Protein AF-A0A2S6F923-F1 (afdb_monomer_lite)

pLDDT: mean 91.0, std 10.5, range [39.69, 98.56]

Sequence (110 aa):
MMSPKAAFFSVESSRGKKVIAKLMEEFNGFIISDRYAAYNYFESSKRQICWAHLKRDFTKLSEKQEELIALIGKALLECQANLFELWHQYKLENFSRNELIRKLDLFEIK

InterPro domains:
  IPR004291 Transposase IS66, central domain [PF03050] (4-91)
  IPR052344 Transposase-related protein [PTHR33678] (3-77)

Structure (mmCIF, N/CA/C/O backbone):
data_AF-A0A2S6F923-F1
#
_entry.id   AF-A0A2S6F923-F1
#
loop_
_atom_site.group_PDB
_atom_site.id
_atom_site.type_symbol
_atom_site.label_atom_id
_atom_site.label_alt_id
_atom_site.label_comp_id
_atom_site.label_asym_id
_atom_site.label_entity_id
_atom_site.label_seq_id
_atom_site.pdbx_PDB_ins_code
_atom_site.Cartn_x
_atom_site.Cartn_y
_atom_site.Cartn_z
_atom_site.occupancy
_atom_site.B_iso_or_equiv
_atom_site.auth_seq_id
_atom_site.auth_comp_id
_atom_site.auth_asym_id
_atom_site.auth_atom_id
_atom_site.pdbx_PDB_model_num
ATOM 1 N N . MET A 1 1 ? -2.931 3.056 -8.012 1.00 51.31 1 MET A N 1
ATOM 2 C CA . MET A 1 1 ? -3.121 3.443 -9.424 1.00 51.31 1 MET A CA 1
ATOM 3 C C . MET A 1 1 ? -2.371 2.457 -10.289 1.00 51.31 1 MET A C 1
ATOM 5 O O . MET A 1 1 ? -1.225 2.161 -9.976 1.00 51.31 1 MET A O 1
ATOM 9 N N . MET A 1 2 ? -3.021 1.933 -11.324 1.00 63.03 2 MET A N 1
ATOM 10 C CA . MET A 1 2 ? -2.323 1.243 -12.408 1.00 63.03 2 MET A CA 1
ATOM 11 C C . MET A 1 2 ? -1.628 2.287 -13.285 1.00 63.03 2 MET A C 1
ATOM 13 O O . MET A 1 2 ? -2.064 3.438 -13.336 1.00 63.03 2 MET A O 1
ATOM 17 N N . SER A 1 3 ? -0.533 1.902 -13.937 1.00 78.62 3 SER A N 1
ATOM 18 C CA . SER A 1 3 ? 0.112 2.773 -14.918 1.00 78.62 3 SER A CA 1
ATOM 19 C C . SER A 1 3 ? -0.882 3.079 -16.045 1.00 78.62 3 SER A C 1
ATOM 21 O O . SER A 1 3 ? -1.489 2.144 -16.567 1.00 78.62 3 SER A O 1
ATOM 23 N N . PRO A 1 4 ? -1.040 4.348 -16.461 1.00 86.69 4 PRO A N 1
ATOM 24 C CA . PRO A 1 4 ? -1.863 4.681 -17.621 1.00 86.69 4 PRO A CA 1
ATOM 25 C C . PRO A 1 4 ? -1.209 4.247 -18.944 1.00 86.69 4 PRO A C 1
ATOM 27 O O . PRO A 1 4 ? -1.827 4.378 -19.993 1.00 86.69 4 PRO A O 1
ATOM 30 N N . LYS A 1 5 ? 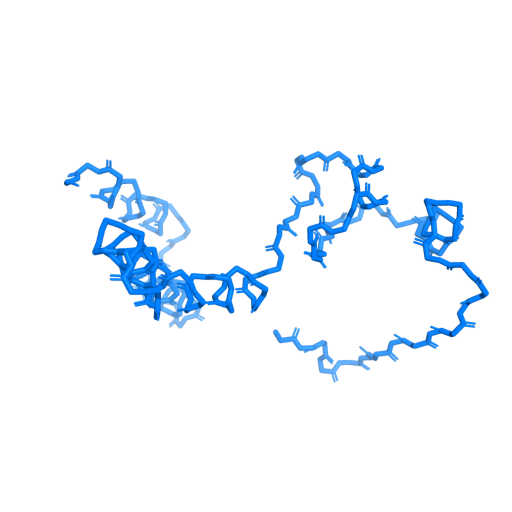0.048 3.774 -18.915 1.00 93.50 5 LYS A N 1
ATOM 31 C CA . LYS A 1 5 ? 0.835 3.452 -20.114 1.00 93.50 5 LYS A CA 1
ATOM 32 C C . LYS A 1 5 ? 0.815 1.971 -20.477 1.00 93.50 5 LYS A C 1
ATOM 34 O O . LYS A 1 5 ? 0.780 1.639 -21.653 1.00 93.50 5 LYS A O 1
ATOM 39 N N . ALA A 1 6 ? 0.907 1.091 -19.484 1.00 91.75 6 ALA A N 1
ATOM 40 C CA . ALA A 1 6 ? 1.026 -0.344 -19.715 1.00 91.75 6 ALA A CA 1
ATOM 41 C C . ALA A 1 6 ? 0.645 -1.140 -18.465 1.00 91.75 6 ALA A C 1
ATOM 43 O O . ALA A 1 6 ? 0.883 -0.702 -17.338 1.00 91.75 6 ALA A O 1
ATOM 44 N N . ALA A 1 7 ? 0.123 -2.343 -18.684 1.00 92.06 7 ALA A N 1
ATOM 45 C CA . ALA A 1 7 ? -0.033 -3.375 -17.672 1.00 92.06 7 ALA A CA 1
ATOM 46 C C . ALA A 1 7 ? 0.486 -4.697 -18.246 1.00 92.06 7 ALA A C 1
ATOM 48 O O . ALA A 1 7 ? 0.262 -4.993 -19.418 1.00 92.06 7 ALA A O 1
ATOM 49 N N . PHE A 1 8 ? 1.185 -5.472 -17.423 1.00 89.62 8 PHE A N 1
ATOM 50 C CA . PHE A 1 8 ? 1.711 -6.784 -17.785 1.00 89.62 8 PHE A CA 1
ATOM 51 C C . PHE A 1 8 ? 1.063 -7.843 -16.898 1.00 89.62 8 PHE A C 1
ATOM 53 O O . PHE A 1 8 ? 0.944 -7.654 -15.686 1.00 89.62 8 PHE A O 1
ATOM 60 N N . PHE A 1 9 ? 0.670 -8.958 -17.505 1.00 91.31 9 PHE A N 1
ATOM 61 C CA . PHE A 1 9 ? 0.078 -10.097 -16.821 1.00 91.31 9 PHE A CA 1
ATOM 62 C C . PHE A 1 9 ? 0.809 -11.361 -17.271 1.00 91.31 9 PHE A C 1
ATOM 64 O O . PHE A 1 9 ? 0.975 -11.580 -18.468 1.00 91.31 9 PHE A O 1
ATOM 71 N N . SER A 1 10 ? 1.221 -12.189 -16.313 1.00 90.62 10 SER A N 1
ATOM 72 C CA . SER A 1 10 ? 1.732 -13.539 -16.563 1.00 90.62 10 SER A CA 1
ATOM 73 C C . SER A 1 10 ? 1.022 -14.520 -15.636 1.00 90.62 10 SER A C 1
ATOM 75 O O . SER A 1 10 ? 0.714 -14.180 -14.490 1.00 90.62 10 SER A O 1
ATOM 77 N N . VAL A 1 11 ? 0.765 -15.729 -16.134 1.00 93.75 11 VAL A N 1
ATOM 78 C CA . VAL A 1 11 ? 0.244 -16.850 -15.348 1.00 93.75 11 VAL A CA 1
ATOM 79 C C . VAL A 1 11 ? 1.362 -17.869 -15.215 1.00 93.75 11 VAL A C 1
ATOM 81 O O . VAL A 1 11 ? 1.795 -18.467 -16.194 1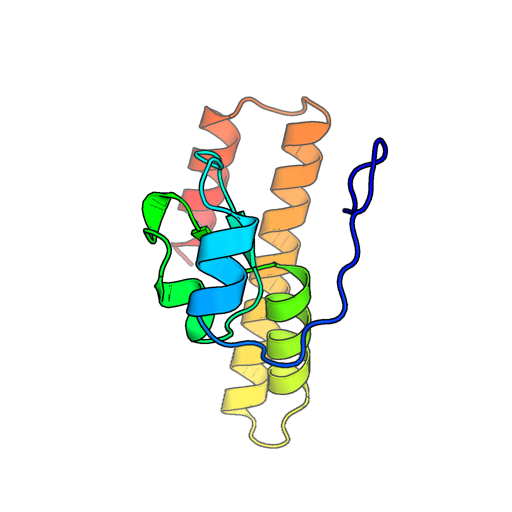.00 93.75 11 VAL A O 1
ATOM 84 N N . GLU A 1 12 ? 1.822 -18.061 -13.987 1.00 94.12 12 GLU A N 1
ATOM 85 C CA . GLU A 1 12 ? 2.977 -18.892 -13.671 1.00 94.12 12 GLU A CA 1
ATOM 86 C C . GLU A 1 12 ? 2.529 -20.101 -12.851 1.00 94.12 12 GLU A C 1
ATOM 88 O O . GLU A 1 12 ? 1.651 -20.000 -11.992 1.00 94.12 12 GLU A O 1
ATOM 93 N N . SER A 1 13 ? 3.164 -21.253 -13.069 1.00 94.69 13 SER A N 1
ATOM 94 C CA . SER A 1 13 ? 2.874 -22.488 -12.321 1.00 94.69 13 SER A CA 1
ATOM 95 C C . SER A 1 13 ? 3.284 -22.413 -10.844 1.00 94.69 13 SER A C 1
ATOM 97 O O . SER A 1 13 ? 2.950 -23.289 -10.047 1.00 94.69 13 SER A O 1
ATOM 99 N N . SER A 1 14 ? 4.008 -21.360 -10.460 1.00 93.94 14 SER A N 1
ATOM 100 C CA . SER A 1 14 ? 4.409 -21.072 -9.091 1.00 93.94 14 SER A CA 1
ATOM 101 C C . SER A 1 14 ? 4.357 -19.574 -8.819 1.00 93.94 14 SER A C 1
ATOM 103 O O . SER A 1 14 ? 4.584 -18.747 -9.693 1.00 93.94 14 SER A O 1
ATOM 105 N N . ARG A 1 15 ? 4.132 -19.226 -7.553 1.00 90.12 15 ARG A N 1
ATOM 106 C CA . ARG A 1 15 ? 4.232 -17.854 -7.031 1.00 90.12 15 ARG A CA 1
ATOM 107 C C . ARG A 1 15 ? 5.522 -17.607 -6.242 1.00 90.12 15 ARG A C 1
ATOM 109 O O . ARG A 1 15 ? 5.668 -16.568 -5.610 1.00 90.12 15 ARG A O 1
ATOM 116 N N . GLY A 1 16 ? 6.431 -18.582 -6.203 1.00 93.88 16 GLY A N 1
ATOM 117 C CA . GLY A 1 16 ? 7.633 -18.533 -5.372 1.00 93.88 16 GLY A CA 1
ATOM 118 C C . GLY A 1 16 ? 8.678 -17.516 -5.842 1.00 93.88 16 GLY A C 1
ATOM 119 O O . GLY A 1 16 ? 8.661 -17.042 -6.976 1.00 93.88 16 GLY A O 1
ATOM 120 N N . LYS A 1 17 ? 9.660 -17.241 -4.973 1.00 93.12 17 LYS A N 1
ATOM 121 C CA . LYS A 1 17 ? 10.753 -16.277 -5.21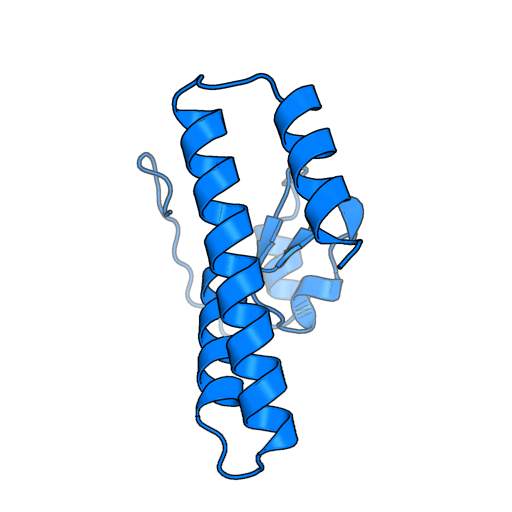1 1.00 93.12 17 LYS A CA 1
ATOM 122 C C . LYS A 1 17 ? 11.453 -16.453 -6.566 1.00 93.12 17 LYS A C 1
ATOM 124 O O . LYS A 1 17 ? 11.791 -15.454 -7.183 1.00 93.12 17 LYS A O 1
ATOM 129 N N . LYS A 1 18 ? 11.662 -17.692 -7.036 1.00 93.75 18 LYS A N 1
ATOM 130 C CA . LYS A 1 18 ? 12.346 -17.968 -8.317 1.00 93.75 18 LYS A CA 1
ATOM 131 C C . LYS A 1 18 ? 11.643 -17.317 -9.514 1.00 93.75 18 LYS A C 1
ATOM 133 O O . LYS A 1 18 ? 12.313 -16.807 -10.400 1.00 93.75 18 LYS A O 1
ATOM 138 N N . VAL A 1 19 ? 10.311 -17.312 -9.510 1.00 93.94 19 VAL A N 1
ATOM 139 C CA . VAL A 1 19 ? 9.498 -16.717 -10.578 1.00 93.94 19 VAL A CA 1
ATOM 140 C C . VAL A 1 19 ? 9.631 -15.195 -10.559 1.00 93.94 19 VAL A C 1
ATOM 142 O O . VAL A 1 19 ? 9.922 -14.584 -11.580 1.00 93.94 19 VAL A O 1
ATOM 145 N N . ILE A 1 20 ? 9.508 -14.591 -9.374 1.00 92.25 20 ILE A N 1
ATOM 146 C CA . ILE A 1 20 ? 9.639 -13.139 -9.190 1.00 92.25 20 ILE A CA 1
ATOM 147 C C . ILE A 1 20 ? 11.048 -12.661 -9.553 1.00 92.25 20 ILE A C 1
ATOM 149 O O . ILE A 1 20 ? 11.186 -11.651 -10.233 1.00 92.25 20 ILE A O 1
ATOM 153 N N . ALA A 1 21 ? 12.085 -13.384 -9.120 1.00 91.19 21 ALA A N 1
ATOM 154 C CA . ALA A 1 21 ? 13.474 -13.036 -9.402 1.00 91.19 21 ALA A CA 1
ATOM 155 C C . ALA A 1 21 ? 13.763 -13.039 -10.907 1.00 91.19 21 ALA A C 1
ATOM 157 O O . ALA A 1 21 ? 14.380 -12.105 -11.394 1.00 91.19 21 ALA A O 1
ATOM 158 N N . LYS A 1 22 ? 13.250 -14.034 -11.644 1.00 92.44 22 LYS A N 1
ATOM 159 C CA . LYS A 1 22 ? 13.371 -14.087 -13.105 1.00 92.44 22 LYS A CA 1
ATOM 160 C C . LYS A 1 22 ? 12.618 -12.942 -13.793 1.00 92.44 22 LYS A C 1
ATOM 162 O O . LYS A 1 22 ? 13.129 -12.354 -14.732 1.00 92.44 22 LYS A O 1
ATOM 167 N N . LEU A 1 23 ? 11.406 -12.618 -13.332 1.00 90.94 23 LEU A N 1
ATOM 168 C CA . LEU A 1 23 ? 10.606 -11.531 -13.912 1.00 90.94 23 LEU A CA 1
ATOM 169 C C . LEU A 1 23 ? 11.236 -10.146 -13.689 1.00 90.94 23 LEU A C 1
ATOM 171 O O . LEU A 1 23 ? 11.061 -9.248 -14.506 1.00 90.94 23 LEU A O 1
ATOM 175 N N . MET A 1 24 ? 11.931 -9.970 -12.566 1.00 90.69 24 MET A N 1
ATOM 176 C CA . MET A 1 24 ? 12.438 -8.679 -12.094 1.00 90.69 24 MET A CA 1
ATOM 177 C C . MET A 1 24 ? 13.969 -8.584 -12.153 1.00 90.69 24 MET A C 1
ATOM 179 O O . MET A 1 24 ? 14.533 -7.697 -11.520 1.00 90.69 24 MET A O 1
ATOM 183 N N . GLU A 1 25 ? 14.635 -9.487 -12.879 1.00 88.62 25 GLU A N 1
ATOM 184 C CA . GLU A 1 25 ? 16.098 -9.659 -12.875 1.00 88.62 25 GLU A CA 1
ATOM 185 C C . GLU A 1 25 ? 16.851 -8.361 -13.202 1.00 88.62 25 GLU A C 1
ATOM 187 O O . GLU A 1 25 ? 17.811 -8.009 -12.521 1.00 88.62 25 GLU A O 1
ATOM 192 N N . GLU A 1 26 ? 16.362 -7.601 -14.180 1.00 91.06 26 GLU A N 1
ATOM 193 C CA . GLU A 1 26 ? 16.976 -6.341 -14.621 1.00 91.06 26 GLU A CA 1
ATOM 194 C C . GLU A 1 26 ? 16.342 -5.093 -13.971 1.00 91.06 26 GLU A C 1
ATOM 196 O O . GLU A 1 26 ? 16.718 -3.957 -14.270 1.00 91.06 26 GLU A O 1
ATOM 201 N N . PHE A 1 27 ? 15.362 -5.261 -13.076 1.00 90.50 27 PHE A N 1
ATOM 202 C CA . PHE A 1 27 ? 14.634 -4.138 -12.489 1.00 90.50 27 PHE A CA 1
ATOM 203 C C . PHE A 1 27 ? 15.317 -3.600 -11.223 1.00 90.50 27 PHE A C 1
ATOM 205 O O . PHE A 1 27 ? 15.384 -4.276 -10.200 1.00 90.50 27 PHE A O 1
ATOM 212 N N . ASN A 1 28 ? 15.735 -2.330 -11.251 1.00 88.69 28 ASN A N 1
ATOM 213 C CA . ASN A 1 28 ? 16.415 -1.661 -10.128 1.00 88.69 28 ASN A CA 1
ATOM 214 C C . ASN A 1 28 ? 15.611 -0.493 -9.506 1.00 88.69 28 ASN A C 1
ATOM 216 O O . ASN A 1 28 ? 16.156 0.336 -8.776 1.00 88.69 28 ASN A O 1
ATOM 220 N N . GLY A 1 29 ? 14.318 -0.382 -9.824 1.00 91.31 29 GLY A N 1
ATOM 221 C CA . GLY A 1 29 ? 13.437 0.657 -9.284 1.00 91.31 29 GLY A CA 1
ATOM 222 C C . GLY A 1 29 ? 12.805 0.296 -7.934 1.00 91.31 29 GLY A C 1
ATOM 223 O O . GLY A 1 29 ? 13.125 -0.717 -7.315 1.00 91.31 29 GLY A O 1
ATOM 224 N N . PHE A 1 30 ? 11.849 1.120 -7.498 1.00 92.56 30 PHE A N 1
ATOM 225 C CA . PHE A 1 30 ? 11.011 0.818 -6.335 1.00 92.56 30 PHE A CA 1
ATOM 226 C C . PHE A 1 30 ? 9.881 -0.138 -6.704 1.00 92.56 30 PHE A C 1
ATOM 228 O O . PHE A 1 30 ? 9.216 0.029 -7.729 1.00 92.56 30 PHE A O 1
ATOM 235 N N . ILE A 1 31 ? 9.624 -1.103 -5.828 1.00 93.12 31 ILE A N 1
ATOM 236 C CA . ILE A 1 31 ? 8.567 -2.096 -5.997 1.00 93.12 31 ILE A CA 1
ATOM 237 C C . ILE A 1 31 ? 7.461 -1.826 -4.992 1.00 93.12 31 ILE A C 1
ATOM 239 O O . ILE A 1 31 ? 7.703 -1.727 -3.791 1.00 93.12 31 ILE A O 1
ATOM 243 N N . ILE A 1 32 ? 6.229 -1.763 -5.489 1.00 94.00 32 ILE A N 1
ATOM 244 C CA . ILE A 1 32 ? 5.030 -1.765 -4.656 1.00 94.00 32 ILE A CA 1
ATOM 245 C C . ILE A 1 32 ? 4.411 -3.156 -4.762 1.00 94.00 32 ILE A C 1
ATOM 247 O O . ILE A 1 32 ? 3.901 -3.523 -5.818 1.00 94.00 32 ILE A O 1
ATOM 251 N N . SER A 1 33 ? 4.446 -3.929 -3.680 1.00 93.94 33 SER A N 1
ATOM 252 C CA . SER A 1 33 ? 3.930 -5.305 -3.649 1.00 93.94 33 SER A CA 1
ATOM 253 C C . SER A 1 33 ? 2.908 -5.497 -2.535 1.00 93.94 33 SER A C 1
ATOM 255 O O . SER A 1 33 ? 2.762 -4.657 -1.648 1.00 93.94 33 SER A O 1
ATOM 257 N N . ASP A 1 34 ? 2.190 -6.617 -2.541 1.00 93.06 34 ASP A N 1
ATOM 258 C CA . ASP A 1 34 ? 1.494 -7.066 -1.335 1.00 93.06 34 ASP A CA 1
ATOM 259 C C . ASP A 1 34 ? 2.501 -7.549 -0.258 1.00 93.06 34 ASP A C 1
ATOM 261 O O . ASP A 1 34 ? 3.714 -7.326 -0.363 1.00 93.06 34 ASP A O 1
ATOM 265 N N . ARG A 1 35 ? 1.994 -8.191 0.802 1.00 90.69 35 ARG A N 1
ATOM 266 C CA . ARG A 1 35 ? 2.804 -8.732 1.909 1.00 90.69 35 ARG A CA 1
ATOM 267 C C . ARG A 1 35 ? 3.217 -10.193 1.712 1.00 90.69 35 ARG A C 1
ATOM 269 O O . ARG A 1 35 ? 3.570 -10.864 2.680 1.00 90.69 35 ARG A O 1
ATOM 276 N N . TYR A 1 36 ? 3.133 -10.731 0.499 1.00 93.56 36 TYR A N 1
ATOM 277 C CA . TYR A 1 36 ? 3.494 -12.119 0.269 1.00 93.56 36 TYR A CA 1
ATOM 278 C C . TYR A 1 36 ? 4.999 -12.341 0.468 1.00 93.56 36 TYR A C 1
ATOM 280 O O . TYR A 1 36 ? 5.833 -11.597 -0.045 1.00 93.56 36 TYR A O 1
ATOM 288 N N . ALA A 1 37 ? 5.352 -13.404 1.197 1.00 92.19 37 ALA A N 1
ATOM 289 C CA . ALA A 1 37 ? 6.711 -13.630 1.689 1.00 92.19 37 ALA A CA 1
ATOM 290 C C . ALA A 1 37 ? 7.770 -13.734 0.579 1.00 92.19 37 ALA A C 1
ATOM 292 O O . ALA A 1 37 ? 8.933 -13.420 0.811 1.00 92.19 37 ALA A O 1
ATOM 293 N N . ALA A 1 38 ? 7.392 -14.130 -0.640 1.00 93.19 38 ALA A N 1
ATOM 294 C CA . ALA A 1 38 ? 8.331 -14.199 -1.757 1.00 93.19 38 ALA A CA 1
ATOM 295 C C . ALA A 1 38 ? 8.898 -12.819 -2.146 1.00 93.19 38 ALA A C 1
ATOM 297 O O . ALA A 1 38 ? 10.032 -12.742 -2.618 1.00 93.19 38 ALA A O 1
ATOM 298 N N . TYR A 1 39 ? 8.165 -11.731 -1.875 1.00 91.94 39 TYR A N 1
ATOM 299 C CA . TYR A 1 39 ? 8.638 -10.363 -2.089 1.00 91.94 39 TYR A CA 1
ATOM 300 C C . TYR A 1 39 ? 9.692 -9.915 -1.070 1.00 91.94 39 TYR A C 1
ATOM 302 O O . TYR A 1 39 ? 10.382 -8.932 -1.337 1.00 91.94 39 TYR A O 1
ATOM 310 N N . ASN A 1 40 ? 9.896 -10.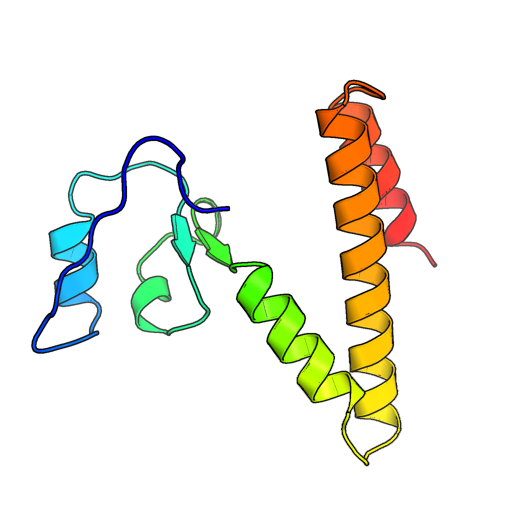657 0.034 1.00 90.31 40 ASN A N 1
ATOM 311 C CA . ASN A 1 40 ? 11.001 -10.434 0.985 1.00 90.31 40 ASN A CA 1
ATOM 312 C C . ASN A 1 40 ? 12.385 -10.586 0.343 1.00 90.31 40 ASN A C 1
ATOM 314 O O . ASN A 1 40 ? 13.382 -10.204 0.941 1.00 90.31 40 ASN A O 1
ATOM 318 N N . TYR A 1 41 ? 12.433 -11.113 -0.881 1.00 89.06 41 TYR A N 1
ATOM 319 C CA . TYR A 1 41 ? 13.598 -11.068 -1.750 1.00 89.06 41 TYR A CA 1
ATOM 320 C C . TYR A 1 41 ? 14.149 -9.651 -1.977 1.00 89.06 41 TYR A C 1
ATOM 322 O O . TYR A 1 41 ? 15.363 -9.498 -2.061 1.00 89.06 41 TYR A O 1
ATOM 330 N N . PHE A 1 42 ? 13.286 -8.638 -2.070 1.00 91.50 42 PHE A N 1
ATOM 331 C CA . PHE A 1 42 ? 13.708 -7.258 -2.306 1.00 91.50 42 PHE A CA 1
ATOM 332 C C . PHE A 1 42 ? 14.185 -6.576 -1.020 1.00 91.50 42 PHE A C 1
ATOM 334 O O . PHE A 1 42 ? 13.640 -6.817 0.061 1.00 91.50 42 PHE A O 1
ATOM 341 N N . GLU A 1 43 ? 15.158 -5.674 -1.150 1.00 92.00 43 GLU A N 1
ATOM 342 C CA . GLU A 1 43 ? 15.581 -4.788 -0.064 1.00 92.00 43 GLU A CA 1
ATOM 343 C C . GLU A 1 43 ? 14.394 -3.957 0.442 1.00 92.00 43 GLU A C 1
ATOM 345 O O . GLU A 1 43 ? 13.603 -3.434 -0.347 1.00 92.00 43 GLU A O 1
ATOM 350 N N . SER A 1 44 ? 14.267 -3.809 1.763 1.00 90.56 44 SER A N 1
ATOM 351 C CA . SER A 1 44 ? 13.173 -3.040 2.373 1.00 90.56 44 SER A CA 1
ATOM 352 C C . SER A 1 44 ? 13.187 -1.572 1.944 1.00 90.56 44 SER A C 1
ATOM 354 O O . SER A 1 44 ? 12.128 -0.996 1.721 1.00 90.56 44 SER A O 1
ATOM 356 N N . SER A 1 45 ? 14.370 -0.991 1.738 1.00 92.94 45 SER A N 1
ATOM 357 C CA . SER A 1 45 ? 14.553 0.375 1.232 1.00 92.94 45 SER A CA 1
ATOM 358 C C . SER A 1 45 ? 14.010 0.580 -0.186 1.00 92.94 45 SER A C 1
ATOM 360 O O . SER A 1 45 ? 13.679 1.706 -0.542 1.00 92.94 45 SER A O 1
ATOM 362 N N . LYS A 1 46 ? 13.881 -0.487 -0.989 1.00 93.00 46 LYS A N 1
ATOM 363 C CA . LYS A 1 46 ? 13.350 -0.456 -2.363 1.00 93.00 46 LYS A CA 1
ATOM 364 C C . LYS A 1 46 ? 11.955 -1.069 -2.486 1.00 93.00 46 LYS A C 1
ATOM 366 O O . LYS A 1 46 ? 11.423 -1.158 -3.594 1.00 93.00 46 LYS A O 1
ATOM 371 N N . ARG A 1 47 ? 11.337 -1.483 -1.375 1.00 93.38 47 ARG A N 1
ATOM 372 C CA . ARG A 1 47 ? 10.017 -2.123 -1.369 1.00 93.38 47 ARG A CA 1
ATOM 373 C C . ARG A 1 47 ? 9.031 -1.366 -0.491 1.00 93.38 47 ARG A C 1
ATOM 375 O O . ARG A 1 47 ? 9.196 -1.274 0.719 1.00 93.38 47 ARG A O 1
ATOM 382 N N . GLN A 1 48 ? 7.930 -0.936 -1.091 1.00 93.56 48 GLN A N 1
ATOM 383 C CA . GLN A 1 48 ? 6.777 -0.387 -0.389 1.00 93.56 48 GLN A CA 1
ATOM 384 C C . GLN A 1 48 ? 5.647 -1.423 -0.349 1.00 93.56 48 GLN A C 1
ATOM 386 O O . GLN A 1 48 ? 5.328 -2.059 -1.356 1.00 93.56 48 GLN A O 1
ATOM 391 N N . ILE A 1 49 ? 4.979 -1.562 0.797 1.00 94.31 49 ILE A N 1
ATOM 392 C CA . ILE A 1 49 ? 3.742 -2.346 0.866 1.00 94.31 49 ILE A CA 1
ATOM 393 C C . ILE A 1 49 ? 2.619 -1.571 0.164 1.00 94.31 49 ILE A C 1
ATOM 395 O O . ILE A 1 49 ? 2.443 -0.362 0.329 1.00 94.31 49 ILE A O 1
ATOM 399 N N . CYS A 1 50 ? 1.839 -2.277 -0.644 1.00 94.94 50 CYS A N 1
ATOM 400 C CA . CYS A 1 50 ? 0.720 -1.724 -1.380 1.00 94.94 50 CYS A CA 1
ATOM 401 C C . CYS A 1 50 ? -0.361 -1.201 -0.423 1.00 94.94 50 CYS A C 1
ATOM 403 O O . CYS A 1 50 ? -1.015 -1.972 0.282 1.00 94.94 50 CYS A O 1
ATOM 405 N N . TRP A 1 51 ? -0.621 0.107 -0.473 1.00 95.44 51 TRP A N 1
ATOM 406 C CA . TRP A 1 51 ? -1.636 0.769 0.351 1.00 95.44 51 TRP A CA 1
ATOM 407 C C . TRP A 1 51 ? -3.049 0.215 0.172 1.00 95.44 51 TRP A C 1
ATOM 409 O O . TRP A 1 51 ? -3.812 0.176 1.130 1.00 95.44 51 TRP A O 1
ATOM 419 N N . ALA A 1 52 ? -3.398 -0.280 -1.018 1.00 95.06 52 ALA A N 1
ATOM 420 C CA . ALA A 1 52 ? -4.700 -0.912 -1.232 1.00 95.06 52 ALA A CA 1
ATOM 421 C C . ALA A 1 52 ? -4.855 -2.215 -0.427 1.00 95.06 52 ALA A C 1
ATOM 423 O O . ALA A 1 52 ? -5.970 -2.557 -0.038 1.00 95.06 52 ALA A O 1
ATOM 424 N N . HIS A 1 53 ? -3.757 -2.941 -0.191 1.00 95.88 53 HIS A N 1
ATOM 425 C CA . HIS A 1 53 ? -3.750 -4.116 0.681 1.00 95.88 53 HIS A CA 1
ATOM 426 C C . HIS A 1 53 ? -3.796 -3.708 2.154 1.00 95.88 53 HIS A C 1
ATOM 428 O O . HIS A 1 53 ? -4.603 -4.262 2.892 1.00 95.88 53 HIS A O 1
ATOM 434 N N . LEU A 1 54 ? -3.020 -2.693 2.555 1.00 95.94 54 LEU A N 1
ATOM 435 C CA . LEU A 1 54 ? -3.059 -2.157 3.921 1.00 95.94 54 LEU A CA 1
ATOM 436 C C . LEU A 1 54 ? -4.453 -1.656 4.301 1.00 95.94 54 LEU A C 1
ATOM 438 O O . LEU A 1 54 ? -4.989 -2.095 5.308 1.00 95.94 54 LEU A O 1
ATOM 442 N N . LYS A 1 55 ? -5.090 -0.835 3.456 1.00 97.31 55 LYS A N 1
ATOM 443 C CA . LYS A 1 55 ? -6.452 -0.338 3.695 1.00 97.31 55 LYS A CA 1
ATOM 444 C C . LYS A 1 55 ? -7.444 -1.483 3.908 1.00 97.31 55 LYS A C 1
ATOM 446 O O . LYS A 1 55 ? -8.222 -1.441 4.850 1.00 97.31 55 LYS A O 1
ATOM 451 N N . ARG A 1 56 ? -7.393 -2.526 3.068 1.00 97.81 56 ARG A N 1
ATOM 452 C CA . ARG A 1 56 ? -8.257 -3.712 3.213 1.00 97.81 56 ARG A CA 1
ATOM 453 C C . ARG A 1 56 ? -8.010 -4.450 4.528 1.00 97.81 56 ARG A C 1
ATOM 455 O O . ARG A 1 56 ? -8.967 -4.902 5.146 1.00 97.81 56 ARG A O 1
ATOM 462 N N . ASP A 1 57 ? -6.757 -4.572 4.952 1.00 97.31 57 ASP A N 1
ATOM 463 C CA . ASP A 1 57 ? -6.424 -5.192 6.234 1.00 97.31 57 ASP A CA 1
ATOM 464 C C . ASP A 1 57 ? -6.888 -4.321 7.415 1.00 97.31 57 ASP A C 1
ATOM 466 O O . ASP A 1 57 ? -7.474 -4.852 8.354 1.00 97.31 57 ASP A O 1
ATOM 470 N N . PHE A 1 58 ? -6.733 -2.994 7.347 1.00 98.12 58 PHE A N 1
ATOM 471 C CA . PHE A 1 58 ? -7.222 -2.063 8.373 1.00 98.12 58 PHE A CA 1
ATOM 472 C C . PHE A 1 58 ? -8.750 -2.105 8.498 1.00 98.12 58 PHE A C 1
ATOM 474 O O . PHE A 1 58 ? -9.265 -2.204 9.608 1.00 98.12 58 PHE A O 1
ATOM 481 N N . THR A 1 59 ? -9.476 -2.145 7.374 1.00 98.56 59 THR A N 1
ATOM 482 C CA . THR A 1 59 ? -10.935 -2.344 7.359 1.00 98.56 59 THR A CA 1
ATOM 483 C C . THR A 1 59 ? -11.330 -3.652 8.040 1.00 98.56 59 THR A C 1
ATOM 485 O O . THR A 1 59 ? -12.142 -3.636 8.961 1.00 98.56 59 THR A O 1
ATOM 488 N N . LYS A 1 60 ? -10.687 -4.773 7.686 1.00 98.38 60 LYS A N 1
ATOM 489 C CA . LYS A 1 60 ? -10.956 -6.068 8.334 1.00 98.38 60 LYS A CA 1
ATOM 490 C C . LYS A 1 60 ? -10.713 -6.051 9.840 1.00 98.38 60 LYS A C 1
ATOM 492 O O . LYS A 1 60 ? -11.397 -6.773 10.558 1.00 98.38 60 LYS A O 1
ATOM 497 N N . LEU A 1 61 ? -9.712 -5.302 10.311 1.00 98.38 61 LEU A N 1
ATOM 498 C CA . LEU A 1 61 ? -9.467 -5.118 11.743 1.00 98.38 61 LEU A CA 1
ATOM 499 C C . LEU A 1 61 ? -10.584 -4.283 12.372 1.00 98.38 61 LEU A C 1
ATOM 501 O O . LEU A 1 61 ? -11.114 -4.677 13.403 1.00 98.38 61 LEU A O 1
ATOM 505 N N . SER A 1 62 ? -10.987 -3.192 11.713 1.00 98.50 62 SER A N 1
ATOM 506 C CA . SER A 1 62 ? -12.009 -2.256 12.202 1.00 98.50 62 SER A CA 1
ATOM 507 C C . SER A 1 62 ? -13.399 -2.880 12.377 1.00 98.50 62 SER A C 1
ATOM 509 O O . SER A 1 62 ? -14.198 -2.389 13.169 1.00 98.50 62 SER A O 1
ATOM 511 N N . GLU A 1 63 ? -13.665 -3.970 11.655 1.00 98.44 63 GLU A N 1
ATOM 512 C CA . GLU A 1 63 ? -14.929 -4.715 11.648 1.00 98.44 63 GLU A CA 1
ATOM 513 C C . GLU A 1 63 ? -14.928 -5.924 12.605 1.00 98.44 63 GLU A C 1
ATOM 515 O O . GLU A 1 63 ? -15.882 -6.704 12.630 1.00 98.44 63 GLU A O 1
ATOM 520 N N . LYS A 1 64 ? -13.856 -6.135 13.384 1.00 98.38 64 LYS A N 1
ATOM 521 C CA . LYS A 1 64 ? -13.815 -7.214 14.383 1.00 98.38 64 LYS A CA 1
ATOM 522 C C . LYS A 1 64 ? -14.773 -6.936 15.542 1.00 98.38 64 LYS A C 1
ATOM 524 O O . LYS A 1 64 ? -15.010 -5.794 15.909 1.00 98.38 64 LYS A O 1
ATOM 529 N N . GLN A 1 65 ? -15.298 -8.008 16.137 1.00 98.06 65 GLN A N 1
ATOM 530 C CA . GLN A 1 65 ? -16.129 -7.917 17.344 1.00 98.06 65 GLN A CA 1
ATOM 531 C C . GLN A 1 65 ? -15.302 -7.538 18.578 1.00 98.06 65 GLN A C 1
ATOM 533 O O . GLN A 1 65 ? -15.800 -6.847 19.458 1.00 98.06 65 GLN A O 1
ATOM 538 N N . GLU A 1 66 ? -14.038 -7.971 18.621 1.00 98.44 66 GLU A N 1
ATOM 539 C CA . GLU A 1 66 ? -13.109 -7.635 19.697 1.00 98.44 66 GLU A CA 1
ATOM 540 C C . GLU A 1 66 ? -12.833 -6.123 19.695 1.00 98.44 66 GLU A C 1
ATOM 542 O O . GLU A 1 66 ? -12.202 -5.600 18.771 1.00 98.44 66 GLU A O 1
ATOM 547 N N . GLU A 1 67 ? -13.299 -5.424 20.730 1.00 98.12 67 GLU A N 1
ATOM 548 C CA . GLU A 1 67 ? -13.348 -3.958 20.772 1.00 98.12 67 GLU A CA 1
ATOM 549 C C . GLU A 1 67 ? -11.977 -3.307 20.557 1.00 98.12 67 GLU A C 1
ATOM 551 O O . GLU A 1 67 ? -11.840 -2.391 19.744 1.00 98.12 67 GLU A O 1
ATOM 556 N N . LEU A 1 68 ? -10.935 -3.831 21.210 1.00 98.12 68 LEU A N 1
ATOM 557 C CA . LEU A 1 68 ? -9.571 -3.322 21.062 1.00 98.12 68 LEU A CA 1
ATOM 558 C C . LEU A 1 68 ? -9.054 -3.462 19.621 1.00 98.12 68 LEU A C 1
ATOM 560 O O . LEU A 1 68 ? -8.408 -2.554 19.099 1.00 98.12 68 LEU A O 1
ATOM 564 N N . ILE A 1 69 ? -9.351 -4.580 18.952 1.00 98.31 69 ILE A N 1
ATOM 565 C CA . ILE A 1 69 ? -8.910 -4.811 17.569 1.00 98.31 69 ILE A CA 1
ATOM 566 C C . ILE A 1 69 ? -9.654 -3.874 16.616 1.00 98.31 69 ILE A C 1
ATOM 568 O O . ILE A 1 69 ? -9.037 -3.279 15.728 1.00 98.31 69 ILE A O 1
ATOM 572 N N . ALA A 1 70 ? -10.962 -3.710 16.827 1.00 98.56 70 ALA A N 1
ATOM 573 C CA . ALA A 1 70 ? -11.782 -2.781 16.064 1.00 98.56 70 ALA A CA 1
ATOM 574 C C . ALA A 1 70 ? -11.283 -1.339 16.205 1.00 98.56 70 ALA A C 1
ATOM 576 O O . ALA A 1 70 ? -11.154 -0.629 15.206 1.00 98.56 70 ALA A O 1
ATOM 577 N N . LEU A 1 71 ? -10.949 -0.921 17.428 1.00 98.25 71 LEU A N 1
ATOM 578 C CA . LEU A 1 71 ? -10.403 0.402 17.713 1.00 98.25 71 LEU A CA 1
ATOM 579 C C . LEU A 1 71 ? -9.087 0.642 16.963 1.00 98.25 71 LEU A C 1
ATOM 581 O O . LEU A 1 71 ? -8.952 1.652 16.276 1.00 98.25 71 LEU A O 1
ATOM 585 N N . ILE A 1 72 ? -8.155 -0.316 17.016 1.00 98.06 72 ILE A N 1
ATOM 586 C CA . ILE A 1 72 ? -6.883 -0.237 16.281 1.00 98.06 72 ILE A CA 1
ATOM 587 C C . ILE A 1 72 ? -7.134 -0.132 14.772 1.00 98.06 72 ILE A C 1
ATOM 589 O O . ILE A 1 72 ? -6.534 0.704 14.100 1.00 98.06 72 ILE A O 1
ATOM 593 N N . GLY A 1 73 ? -8.036 -0.950 14.222 1.00 98.19 73 GLY A N 1
ATOM 594 C CA . GLY A 1 73 ? -8.377 -0.897 12.802 1.00 98.19 73 GLY A CA 1
ATOM 595 C C . GLY A 1 73 ? -8.937 0.461 12.368 1.00 98.19 73 GLY A C 1
ATOM 596 O O . GLY A 1 73 ? -8.544 0.970 11.319 1.00 98.19 73 GLY A O 1
ATOM 597 N N . LYS A 1 74 ? -9.811 1.069 13.182 1.00 98.44 74 LYS A N 1
ATOM 598 C CA . LYS A 1 74 ? -10.362 2.413 12.937 1.00 98.44 74 LYS A CA 1
ATOM 599 C C . LYS A 1 74 ? -9.272 3.484 12.975 1.00 98.44 74 LYS A C 1
ATOM 601 O O . LYS A 1 74 ? -9.163 4.249 12.022 1.00 98.44 74 LYS A O 1
ATOM 606 N N . ALA A 1 75 ? -8.413 3.467 13.994 1.00 97.31 75 ALA A N 1
ATOM 607 C CA . ALA A 1 75 ? -7.291 4.399 14.099 1.00 97.31 75 ALA A CA 1
ATOM 608 C C . ALA A 1 75 ? -6.344 4.292 12.889 1.00 97.31 75 ALA A C 1
ATOM 610 O O . ALA A 1 75 ? -5.957 5.296 12.297 1.00 97.31 75 ALA A O 1
ATOM 611 N N . LEU A 1 76 ? -6.032 3.072 12.437 1.00 97.12 76 LEU A N 1
ATOM 612 C CA . LEU A 1 76 ? -5.212 2.857 11.241 1.00 97.12 76 LEU A CA 1
ATOM 613 C C . LEU A 1 76 ? -5.871 3.400 9.961 1.00 97.12 76 LEU A C 1
ATOM 615 O O . LEU A 1 76 ? -5.173 3.922 9.088 1.00 97.12 76 LEU A O 1
ATOM 619 N N . LEU A 1 77 ? -7.198 3.294 9.833 1.00 98.00 77 LEU A N 1
ATOM 620 C CA . LEU A 1 77 ? -7.940 3.890 8.718 1.00 98.00 77 LEU A CA 1
ATOM 621 C C . LEU A 1 77 ? -7.903 5.421 8.758 1.00 98.00 77 LEU A C 1
ATOM 623 O O . LEU A 1 77 ? -7.719 6.035 7.708 1.00 98.00 77 LEU A O 1
ATOM 627 N N . GLU A 1 78 ? -8.030 6.029 9.937 1.00 96.44 78 GLU A N 1
ATOM 628 C CA . GLU A 1 78 ? -7.917 7.481 10.119 1.00 96.44 78 GLU A CA 1
ATOM 629 C C . GLU A 1 78 ? -6.512 7.982 9.765 1.00 96.44 78 GLU A C 1
ATOM 631 O O . GLU A 1 78 ? -6.368 8.886 8.940 1.00 96.44 78 GLU A O 1
ATOM 636 N N . CYS A 1 79 ? -5.460 7.337 10.283 1.00 94.56 79 CYS A N 1
ATOM 637 C CA . CYS A 1 79 ? -4.077 7.650 9.915 1.00 94.56 79 CYS A CA 1
ATOM 638 C C . CYS A 1 79 ? -3.855 7.525 8.400 1.00 94.56 79 CYS A C 1
ATOM 640 O O . CYS A 1 79 ? -3.249 8.397 7.775 1.00 94.56 79 CYS A O 1
ATOM 642 N N . GLN A 1 80 ? -4.375 6.455 7.786 1.00 95.31 80 GLN A N 1
ATOM 643 C CA . GLN A 1 80 ? -4.299 6.264 6.341 1.00 95.31 80 GLN A CA 1
ATOM 644 C C . GLN A 1 80 ? -5.022 7.385 5.588 1.00 95.31 80 GLN A C 1
ATOM 646 O O . GLN A 1 80 ? -4.498 7.862 4.580 1.00 95.31 80 GLN A O 1
ATOM 651 N N . ALA A 1 81 ? -6.214 7.793 6.023 1.00 95.38 81 ALA A N 1
ATOM 652 C CA . ALA A 1 81 ? -6.974 8.861 5.380 1.00 95.38 81 ALA A CA 1
ATOM 653 C C . ALA A 1 81 ? -6.204 10.190 5.418 1.00 95.38 81 ALA A C 1
ATOM 655 O O . ALA A 1 81 ? -5.979 10.782 4.361 1.00 95.38 81 ALA A O 1
ATOM 656 N N . ASN A 1 82 ? -5.698 10.577 6.592 1.00 93.31 82 ASN A N 1
ATOM 657 C CA . ASN A 1 82 ? -4.926 11.808 6.790 1.00 93.31 82 ASN A CA 1
ATOM 658 C C . ASN A 1 82 ? -3.649 11.836 5.934 1.00 93.31 82 ASN A C 1
ATOM 660 O O . ASN A 1 82 ? -3.355 12.830 5.268 1.00 93.31 82 ASN A O 1
ATOM 664 N N . LEU A 1 83 ? -2.909 10.721 5.885 1.00 93.75 83 LEU A N 1
ATOM 665 C CA . LEU A 1 83 ? -1.722 10.589 5.035 1.00 93.75 83 LEU A CA 1
ATOM 666 C C . LEU A 1 83 ? -2.052 10.851 3.558 1.00 93.75 83 LEU A C 1
ATOM 668 O O . LEU A 1 83 ? -1.324 11.570 2.870 1.00 93.75 83 LEU A O 1
ATOM 672 N N . PHE A 1 84 ? -3.130 10.248 3.053 1.00 94.25 84 PHE A N 1
ATOM 673 C CA . PHE A 1 84 ? -3.501 10.391 1.647 1.00 94.25 84 PHE A CA 1
ATOM 674 C C . PHE A 1 84 ? -4.079 11.768 1.329 1.00 94.25 84 PHE A C 1
ATOM 676 O O . PHE A 1 84 ? -3.829 12.271 0.237 1.00 94.25 84 PHE A O 1
ATOM 683 N N . GLU A 1 85 ? -4.774 12.408 2.267 1.00 93.75 85 GLU A N 1
ATOM 684 C CA . GLU A 1 85 ? -5.197 13.799 2.122 1.00 93.75 85 GLU A CA 1
ATOM 685 C C . GLU A 1 85 ? -3.989 14.724 1.916 1.00 93.75 85 GLU A C 1
ATOM 687 O O . GLU A 1 85 ? -3.926 15.446 0.918 1.00 93.75 85 GLU A O 1
ATOM 692 N N . LEU A 1 86 ? -2.975 14.633 2.782 1.00 94.25 86 LEU A N 1
ATOM 693 C CA . LEU A 1 86 ? -1.741 15.415 2.647 1.00 94.25 86 LEU A CA 1
ATOM 694 C C . LEU A 1 86 ? -0.991 15.090 1.358 1.00 94.25 86 LEU A C 1
ATOM 696 O O . LEU A 1 86 ? -0.492 15.988 0.681 1.00 94.25 86 LEU A O 1
ATOM 700 N N . TRP A 1 87 ? -0.922 13.809 0.992 1.00 94.06 87 TRP A N 1
ATOM 701 C CA . TRP A 1 87 ? -0.324 13.389 -0.270 1.00 94.06 87 TRP A CA 1
ATOM 702 C C . TRP A 1 87 ? -1.039 14.017 -1.471 1.00 94.06 87 TRP A C 1
ATOM 704 O O . TRP A 1 87 ? -0.384 14.493 -2.397 1.00 94.06 87 TRP A O 1
ATOM 714 N N . HIS A 1 88 ? -2.372 14.049 -1.468 1.00 94.00 88 HIS A N 1
ATOM 715 C CA . HIS A 1 88 ? -3.154 14.666 -2.534 1.00 94.00 88 HIS A CA 1
ATOM 716 C C . HIS A 1 88 ? -2.961 16.182 -2.581 1.00 94.00 88 HIS A C 1
ATOM 718 O O . HIS A 1 88 ? -2.738 16.712 -3.666 1.00 94.00 88 HIS A O 1
ATOM 724 N N . GLN A 1 89 ? -2.946 16.863 -1.434 1.00 93.81 89 GLN A N 1
ATOM 725 C CA . GLN A 1 89 ? -2.639 18.294 -1.365 1.00 93.81 89 GLN A CA 1
ATOM 726 C C . GLN A 1 89 ? -1.234 18.600 -1.917 1.00 93.81 89 GLN A C 1
ATOM 728 O O . GLN A 1 89 ? -1.085 19.491 -2.750 1.00 93.81 89 GLN A O 1
ATOM 733 N N . TYR A 1 90 ? -0.219 17.814 -1.544 1.00 94.75 90 TYR A N 1
ATOM 734 C CA . TYR A 1 90 ? 1.131 17.908 -2.112 1.00 94.75 90 TYR A CA 1
ATOM 735 C C . TYR A 1 90 ? 1.133 17.718 -3.637 1.00 94.75 90 TYR A C 1
ATOM 737 O O . TYR A 1 90 ? 1.772 18.472 -4.368 1.00 94.75 90 TYR A O 1
ATOM 745 N N . LYS A 1 91 ? 0.404 16.716 -4.144 1.00 92.50 91 LYS A N 1
ATOM 746 C CA . LYS A 1 91 ? 0.317 16.425 -5.585 1.00 92.50 91 LYS A CA 1
ATOM 747 C C . LYS A 1 91 ? -0.418 17.500 -6.385 1.00 92.50 91 LYS A C 1
ATOM 749 O O . LYS A 1 91 ? -0.198 17.563 -7.590 1.00 92.50 91 LYS A O 1
ATOM 754 N N . LEU A 1 92 ? -1.253 18.300 -5.729 1.00 93.94 92 LEU A N 1
ATOM 755 C CA . LEU A 1 92 ? -1.911 19.481 -6.288 1.00 93.94 92 LEU A CA 1
ATOM 756 C C . LEU A 1 92 ? -1.073 20.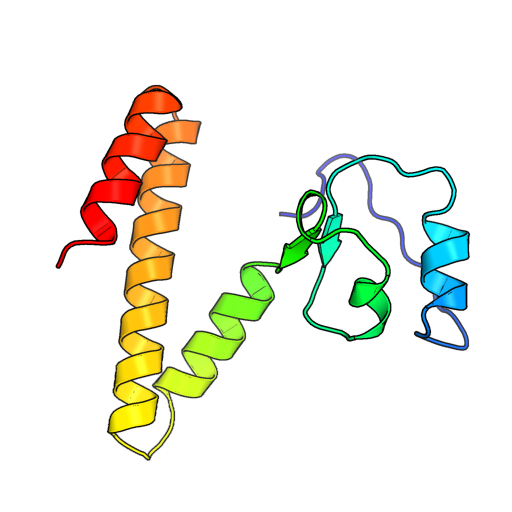763 -6.109 1.00 93.94 92 LEU A C 1
ATOM 758 O O . LEU A 1 92 ? -1.586 21.849 -6.333 1.00 93.94 92 LEU A O 1
ATOM 762 N N . GLU A 1 93 ? 0.204 20.632 -5.727 1.00 80.06 93 GLU A N 1
ATOM 763 C CA . GLU A 1 93 ? 1.166 21.728 -5.526 1.00 80.06 93 GLU A CA 1
ATOM 764 C C . GLU A 1 93 ? 0.813 22.698 -4.386 1.00 80.06 93 GLU A C 1
ATOM 766 O O . GLU A 1 93 ? 1.338 23.806 -4.317 1.00 80.06 93 GLU A O 1
ATOM 771 N N . ASN A 1 94 ? -0.001 22.263 -3.418 1.00 81.94 94 ASN A N 1
ATOM 772 C CA . ASN A 1 94 ? -0.366 23.104 -2.272 1.00 81.94 94 ASN A CA 1
ATOM 773 C C . ASN A 1 94 ? 0.803 23.359 -1.303 1.00 81.94 94 ASN A C 1
ATOM 775 O O . ASN A 1 94 ? 0.708 24.249 -0.461 1.00 81.94 94 ASN A O 1
ATOM 779 N N . PHE A 1 95 ? 1.865 22.548 -1.362 1.00 93.19 95 PHE A N 1
ATOM 780 C CA . PHE A 1 95 ? 3.089 22.712 -0.573 1.00 93.19 95 PHE A CA 1
ATOM 781 C C . PHE A 1 95 ? 4.233 21.833 -1.105 1.00 93.19 95 PHE A C 1
ATOM 783 O O . PHE A 1 95 ? 4.030 20.913 -1.897 1.00 93.19 95 PHE A O 1
ATOM 790 N N . SER A 1 96 ? 5.457 22.108 -0.655 1.00 93.38 96 SER A N 1
ATOM 791 C CA . SER A 1 96 ? 6.686 21.398 -1.019 1.00 93.38 96 SER A CA 1
ATOM 792 C C . SER A 1 96 ? 6.814 20.015 -0.364 1.00 93.38 96 SER A C 1
ATOM 794 O O . SER A 1 96 ? 6.151 19.678 0.617 1.00 93.38 96 SER A O 1
ATOM 796 N N . ARG A 1 97 ? 7.759 19.204 -0.858 1.00 91.81 97 ARG A N 1
ATOM 797 C CA . ARG A 1 97 ? 8.072 17.891 -0.264 1.00 91.81 97 ARG A CA 1
ATOM 798 C C . ARG A 1 97 ? 8.555 18.000 1.190 1.00 91.81 97 ARG A C 1
ATOM 800 O O . ARG A 1 97 ? 8.226 17.139 1.998 1.00 91.81 97 ARG A O 1
ATOM 807 N N . ASN A 1 98 ? 9.308 19.046 1.529 1.00 94.25 98 ASN A N 1
ATOM 808 C CA . ASN A 1 98 ? 9.776 19.268 2.901 1.00 94.25 98 ASN A CA 1
ATOM 809 C C . ASN A 1 98 ? 8.614 19.604 3.840 1.00 94.25 98 ASN A C 1
ATOM 811 O O . ASN A 1 98 ? 8.590 19.158 4.983 1.00 94.25 98 ASN A O 1
ATOM 815 N N . GLU A 1 99 ? 7.635 20.366 3.356 1.00 93.25 99 GLU A N 1
ATOM 816 C CA . GLU A 1 99 ? 6.413 20.649 4.109 1.00 93.25 99 GLU A CA 1
ATOM 817 C C . GLU A 1 99 ? 5.541 19.407 4.268 1.00 93.25 99 GLU A C 1
ATOM 819 O O . GLU A 1 99 ? 5.000 19.211 5.351 1.00 93.25 99 GLU A O 1
ATOM 824 N N . LEU A 1 100 ? 5.456 18.539 3.250 1.00 93.56 100 LEU A N 1
ATOM 825 C CA . LEU A 1 100 ? 4.800 17.235 3.382 1.00 93.56 100 LEU A CA 1
ATOM 826 C C . LEU A 1 100 ? 5.425 16.424 4.525 1.00 93.56 100 LEU A C 1
ATOM 828 O O . LEU A 1 100 ? 4.693 15.956 5.389 1.00 93.56 100 LEU A O 1
ATOM 832 N N . ILE A 1 101 ? 6.756 16.292 4.549 1.00 92.38 101 ILE A N 1
ATOM 833 C CA . ILE A 1 101 ? 7.473 15.543 5.596 1.00 92.38 101 ILE A CA 1
ATOM 834 C C . ILE A 1 101 ? 7.184 16.145 6.977 1.00 92.38 101 ILE A C 1
ATOM 836 O O . ILE A 1 101 ? 6.681 15.445 7.844 1.00 92.38 101 ILE A O 1
ATOM 840 N N . ARG A 1 102 ? 7.363 17.463 7.149 1.00 92.00 102 ARG A N 1
ATOM 841 C CA . ARG A 1 102 ? 7.072 18.141 8.427 1.00 92.00 102 ARG A CA 1
ATOM 842 C C . ARG A 1 102 ? 5.630 17.952 8.885 1.00 92.00 102 ARG A C 1
ATOM 844 O O . ARG A 1 102 ? 5.380 17.783 10.072 1.00 92.00 102 ARG A O 1
ATOM 851 N N . LYS A 1 103 ? 4.670 18.032 7.958 1.00 90.94 103 LYS A N 1
ATOM 852 C CA . LYS A 1 103 ? 3.255 17.821 8.273 1.00 90.94 103 LYS A CA 1
ATOM 853 C C . LYS A 1 103 ? 3.020 16.395 8.749 1.00 90.94 103 LYS A C 1
ATOM 855 O O . LYS A 1 103 ? 2.279 16.250 9.705 1.00 90.94 103 LYS A O 1
ATOM 860 N N . LEU A 1 104 ? 3.655 15.396 8.130 1.00 87.81 104 LEU A N 1
ATOM 861 C CA . LEU A 1 104 ? 3.564 13.985 8.523 1.00 87.81 104 LEU A CA 1
ATOM 862 C C . LEU A 1 104 ? 4.208 13.698 9.884 1.00 87.81 104 LEU A C 1
ATOM 864 O O . LEU A 1 104 ? 3.596 12.997 10.681 1.00 87.81 104 LEU A O 1
ATOM 868 N N . ASP A 1 105 ? 5.359 14.298 10.189 1.00 82.75 105 ASP A N 1
ATOM 869 C CA . ASP A 1 105 ? 6.040 14.121 11.483 1.00 82.75 105 ASP A CA 1
ATOM 870 C C . ASP A 1 105 ? 5.178 14.617 12.663 1.00 82.75 105 ASP A C 1
ATOM 872 O O . ASP A 1 105 ? 5.205 14.056 13.755 1.00 82.75 105 ASP A O 1
ATOM 876 N N . LEU A 1 106 ? 4.348 15.643 12.442 1.00 70.50 106 LEU A N 1
ATOM 877 C CA . LEU A 1 106 ? 3.405 16.148 13.448 1.00 70.50 106 LEU A CA 1
ATOM 878 C C . LEU A 1 106 ? 2.228 15.191 13.721 1.00 70.50 106 LEU A C 1
ATOM 880 O O . LEU A 1 106 ? 1.553 15.360 14.736 1.00 70.50 106 LEU A O 1
ATOM 884 N N . PHE A 1 107 ? 1.967 14.204 12.852 1.00 63.59 107 PHE A N 1
ATOM 885 C CA . PHE A 1 107 ? 0.957 13.163 13.098 1.00 63.59 107 PHE A CA 1
ATOM 886 C C . PHE A 1 107 ? 1.476 12.019 13.971 1.00 63.59 107 PHE A C 1
ATOM 888 O O . PHE A 1 107 ? 0.658 11.313 14.551 1.00 63.59 107 PHE A O 1
ATOM 895 N N . GLU A 1 108 ? 2.794 11.835 14.102 1.00 55.03 108 GLU A N 1
ATOM 896 C CA . GLU A 1 108 ? 3.373 10.807 14.984 1.00 55.03 108 GLU A CA 1
ATOM 897 C C . GLU A 1 108 ? 3.375 11.223 16.471 1.00 55.03 108 GLU A C 1
ATOM 899 O O . GLU A 1 108 ? 3.721 10.422 17.336 1.00 55.03 108 GLU A O 1
ATOM 904 N N . ILE A 1 109 ? 2.957 12.458 16.785 1.00 39.69 109 ILE A N 1
ATOM 905 C CA . ILE A 1 109 ? 2.968 13.038 18.137 1.00 39.69 109 ILE A CA 1
ATOM 906 C C . ILE A 1 109 ? 1.553 13.482 18.545 1.00 39.69 109 ILE A C 1
ATOM 908 O O . ILE A 1 109 ? 1.320 14.671 18.758 1.00 39.69 109 ILE A O 1
ATOM 912 N N . LYS A 1 110 ? 0.590 12.558 18.641 1.00 40.34 110 LYS A N 1
ATOM 913 C CA . LYS A 1 110 ? -0.646 12.744 19.426 1.00 40.34 110 LYS A CA 1
ATOM 914 C C . LYS A 1 110 ? -1.152 11.425 19.986 1.00 40.34 110 LYS A C 1
ATOM 916 O O . LYS A 1 110 ? -1.198 10.448 19.212 1.00 40.34 110 LYS A O 1
#

Secondary structure (DSSP, 8-state):
---SS-------S--SHHHHHHHTTT--S-EEE-S-GGGGGS-GGGEEE-HHHHHHHHHHHHT-SSHHHHHHHHHHHHHHHHHHHHHHHHHTTSS-HHHHHHHHHTTS--

Organism: Legionella pneumophila (NCBI:txid4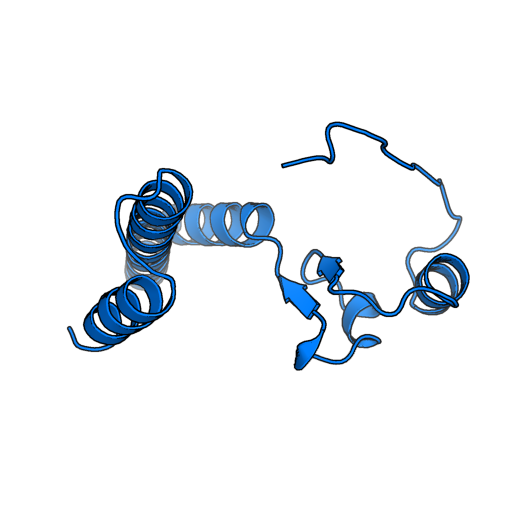46)

Foldseek 3Di:
DPDPPDDDDDDDPDPALVVVCVVCVPPDAADADAPDVSVVVDDPVRYDHHVVNVLVVLVVQLPDPPPVSVVSSVVSNVLSVVLVVLVVCVVVVVDDPVVSVVVNVVVVPD

Radius of gyration: 17.42 Å; chains: 1; bounding box: 33×46×41 Å